Protein AF-A0A7X5N4T0-F1 (afdb_monomer_lite)

Sequence (83 aa):
GGAHGKGLIRAELDVRPDLWFFGCHFIDDPVMPGCLGLDAMWQLTGFFLTWIGAAGRGRALGCGEVKFTGQVLPSAKLVSYEI

Structure (mmCIF, N/CA/C/O backbone):
data_AF-A0A7X5N4T0-F1
#
_entry.id   AF-A0A7X5N4T0-F1
#
loop_
_atom_site.group_PDB
_atom_site.id
_atom_site.type_symbol
_atom_site.label_atom_id
_atom_site.label_alt_id
_atom_site.label_comp_id
_atom_site.label_asym_id
_atom_site.label_entity_id
_atom_site.label_seq_id
_atom_site.pdbx_PDB_ins_code
_atom_site.Cartn_x
_atom_site.Cartn_y
_atom_site.Cartn_z
_atom_site.occupancy
_atom_site.B_iso_or_equiv
_atom_site.auth_seq_id
_atom_site.auth_comp_id
_atom_site.auth_asym_id
_atom_site.auth_atom_id
_atom_site.pdbx_PDB_model_num
ATOM 1 N N . GLY A 1 1 ? -6.750 -6.940 19.954 1.00 88.69 1 GLY A N 1
ATOM 2 C CA . GLY A 1 1 ? -5.805 -7.761 19.160 1.00 88.69 1 GLY A CA 1
ATOM 3 C C . GLY A 1 1 ? -4.602 -6.939 18.724 1.00 88.69 1 GLY A C 1
ATOM 4 O O . GLY A 1 1 ? -4.497 -5.804 19.169 1.00 88.69 1 GLY A O 1
ATOM 5 N N . GLY A 1 2 ? -3.717 -7.493 17.889 1.00 95.19 2 GLY A N 1
ATOM 6 C CA . GLY A 1 2 ? -2.506 -6.816 17.388 1.00 95.19 2 GLY A CA 1
ATOM 7 C C . GLY A 1 2 ? -1.431 -6.563 18.452 1.00 95.19 2 GLY A C 1
ATOM 8 O O . GLY A 1 2 ? -1.626 -6.876 19.628 1.00 95.19 2 GLY A O 1
ATOM 9 N N . ALA A 1 3 ? -0.306 -5.966 18.045 1.00 96.19 3 ALA A N 1
ATOM 10 C CA . ALA A 1 3 ? 0.872 -5.754 18.899 1.00 96.19 3 ALA A CA 1
ATOM 11 C C . ALA A 1 3 ? 0.593 -4.908 20.159 1.00 96.19 3 ALA A C 1
ATOM 13 O O . ALA A 1 3 ? 1.267 -5.055 21.175 1.00 96.19 3 ALA A O 1
ATOM 14 N N . HIS A 1 4 ? -0.428 -4.048 20.112 1.00 97.06 4 HIS A N 1
ATOM 15 C CA . HIS A 1 4 ? -0.825 -3.177 21.224 1.00 97.06 4 HIS A CA 1
ATOM 16 C C . HIS A 1 4 ? -2.159 -3.568 21.872 1.00 97.06 4 HIS A C 1
ATOM 18 O O . HIS A 1 4 ? -2.701 -2.809 22.674 1.00 97.06 4 HIS A O 1
ATOM 24 N N . GLY A 1 5 ? -2.747 -4.708 21.502 1.00 97.69 5 GLY A N 1
ATOM 25 C CA . GLY A 1 5 ? -4.023 -5.166 22.056 1.00 97.69 5 GLY A CA 1
ATOM 26 C C . GLY A 1 5 ? -5.270 -4.411 21.564 1.00 97.69 5 GLY A C 1
ATOM 27 O O . GLY A 1 5 ? -6.376 -4.826 21.904 1.00 97.69 5 GLY A O 1
ATOM 28 N N . LYS A 1 6 ? -5.140 -3.387 20.708 1.00 96.81 6 LYS A N 1
ATOM 29 C CA . LYS A 1 6 ? -6.221 -2.449 20.332 1.00 96.81 6 LYS A CA 1
ATOM 30 C C . LYS A 1 6 ? -6.882 -2.665 18.963 1.00 96.81 6 LYS A C 1
ATOM 32 O O . LYS A 1 6 ? -7.826 -1.956 18.641 1.00 96.81 6 LYS A O 1
ATOM 37 N N . GLY A 1 7 ? -6.437 -3.635 18.175 1.00 96.94 7 GLY A N 1
ATOM 38 C CA . GLY A 1 7 ? -6.953 -3.857 16.819 1.00 96.94 7 GLY A CA 1
ATOM 39 C C . GLY A 1 7 ? -5.922 -4.579 15.962 1.00 96.94 7 GLY A C 1
ATOM 40 O O . GLY A 1 7 ? -4.768 -4.666 16.368 1.00 96.94 7 GLY A O 1
ATOM 41 N N . LEU A 1 8 ? -6.357 -5.166 14.851 1.00 97.62 8 LEU A N 1
ATOM 42 C CA . LEU A 1 8 ? -5.487 -5.778 13.847 1.00 97.62 8 LEU A CA 1
ATOM 43 C C . LEU A 1 8 ? -6.221 -5.763 12.506 1.00 97.62 8 LEU A C 1
ATOM 45 O O . LEU A 1 8 ? -7.370 -6.209 12.452 1.00 97.62 8 LEU A O 1
ATOM 49 N N . ILE A 1 9 ? -5.563 -5.315 11.441 1.00 98.12 9 ILE A N 1
ATOM 50 C CA . ILE A 1 9 ? -6.024 -5.501 10.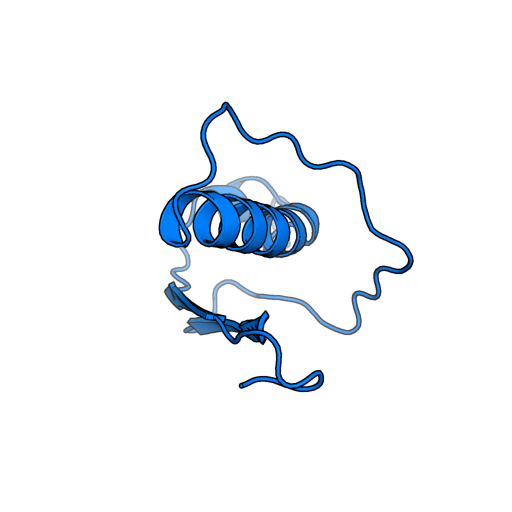063 1.00 98.12 9 ILE A CA 1
ATOM 51 C C . ILE A 1 9 ? -4.971 -6.278 9.283 1.00 98.12 9 ILE A C 1
ATOM 53 O O . ILE A 1 9 ? -3.785 -5.966 9.341 1.00 98.12 9 ILE A O 1
ATOM 57 N N . ARG A 1 10 ? -5.429 -7.270 8.517 1.00 98.44 10 ARG A N 1
ATOM 58 C CA . ARG A 1 10 ? -4.639 -7.949 7.490 1.00 98.44 10 ARG A CA 1
ATOM 59 C C . ARG A 1 10 ? -5.312 -7.754 6.146 1.00 98.44 10 ARG A C 1
ATOM 61 O O . ARG A 1 10 ? -6.511 -8.001 6.028 1.00 98.44 10 ARG A O 1
ATOM 68 N N . ALA A 1 11 ? -4.549 -7.292 5.170 1.00 98.75 11 ALA A N 1
ATOM 69 C CA . ALA A 1 11 ? -5.022 -7.054 3.816 1.00 98.75 11 ALA A CA 1
ATOM 70 C C . ALA A 1 11 ? -3.975 -7.499 2.801 1.00 98.75 11 ALA A C 1
ATOM 72 O O . ALA A 1 11 ? -2.792 -7.621 3.121 1.00 98.75 11 ALA A O 1
ATOM 73 N N . GLU A 1 12 ? -4.420 -7.725 1.573 1.00 98.88 12 GLU A N 1
ATOM 74 C CA . GLU A 1 12 ? -3.595 -8.279 0.509 1.00 98.88 12 GLU A CA 1
ATOM 75 C C . GLU A 1 12 ? -3.814 -7.517 -0.799 1.00 98.88 12 GLU A C 1
ATOM 77 O O . GLU A 1 12 ? -4.908 -7.020 -1.074 1.00 98.88 12 GLU A O 1
ATOM 82 N N . LEU A 1 13 ? -2.755 -7.431 -1.599 1.00 98.81 13 LEU A N 1
ATOM 83 C CA . LEU A 1 13 ? -2.779 -6.954 -2.974 1.00 98.81 13 LEU A CA 1
ATOM 84 C C . LEU A 1 13 ? -2.125 -8.009 -3.866 1.00 98.81 13 LEU A C 1
ATOM 86 O O . LEU A 1 13 ? -0.924 -8.269 -3.747 1.00 98.81 13 LEU A O 1
ATOM 90 N N . ASP A 1 14 ? -2.909 -8.574 -4.782 1.00 98.81 14 ASP A N 1
ATOM 91 C CA . ASP A 1 14 ? -2.398 -9.457 -5.828 1.00 98.81 14 ASP A CA 1
ATOM 92 C C . ASP A 1 14 ? -1.460 -8.684 -6.755 1.00 98.81 14 ASP A C 1
ATOM 94 O O . ASP A 1 14 ? -1.845 -7.688 -7.379 1.00 98.81 14 ASP A O 1
ATOM 98 N N . VAL A 1 15 ? -0.224 -9.164 -6.881 1.00 98.69 15 VAL A N 1
ATOM 99 C CA . VAL A 1 15 ? 0.765 -8.577 -7.782 1.00 98.69 15 VAL A CA 1
ATOM 100 C C . VAL A 1 15 ? 0.669 -9.259 -9.133 1.00 98.69 15 VAL A C 1
ATOM 102 O O . VAL A 1 15 ? 0.830 -10.474 -9.268 1.00 98.69 15 VAL A O 1
ATOM 105 N N . ARG A 1 16 ? 0.422 -8.445 -10.155 1.00 98.56 16 ARG A N 1
ATOM 106 C CA . ARG A 1 16 ? 0.386 -8.872 -11.548 1.00 98.56 16 ARG A CA 1
ATOM 107 C C . ARG A 1 16 ? 1.307 -7.960 -12.368 1.00 98.56 16 ARG A C 1
ATOM 109 O O . ARG A 1 16 ? 1.339 -6.758 -12.096 1.00 98.56 16 ARG A O 1
ATOM 116 N N . PRO A 1 17 ? 2.050 -8.485 -13.362 1.00 98.12 17 PRO A N 1
ATOM 117 C CA . PRO A 1 17 ? 2.950 -7.664 -14.174 1.00 98.12 17 PRO A CA 1
ATOM 118 C C . PRO A 1 17 ? 2.263 -6.523 -14.938 1.00 98.12 17 PRO A C 1
ATOM 120 O O . PRO A 1 17 ? 2.928 -5.573 -15.331 1.00 98.12 17 PRO A O 1
ATOM 123 N N . ASP A 1 18 ? 0.946 -6.611 -15.147 1.00 98.12 18 ASP A N 1
ATOM 124 C CA . ASP A 1 18 ? 0.117 -5.614 -15.831 1.00 98.12 18 ASP A CA 1
ATOM 125 C C . ASP A 1 18 ? -0.404 -4.501 -14.903 1.00 98.12 18 ASP A C 1
ATOM 127 O O . ASP A 1 18 ? -1.149 -3.628 -15.353 1.00 98.12 18 ASP A O 1
ATOM 131 N N . LEU A 1 19 ? -0.043 -4.501 -13.612 1.00 98.62 19 LEU A N 1
ATOM 132 C CA . LEU A 1 19 ? -0.380 -3.388 -12.729 1.00 98.62 19 LEU A CA 1
ATOM 133 C C . LEU A 1 19 ? 0.239 -2.093 -13.262 1.00 98.62 19 LEU A C 1
ATOM 135 O O . LEU A 1 19 ? 1.440 -2.010 -13.514 1.00 98.62 19 LEU A O 1
ATOM 139 N N . TRP A 1 20 ? -0.613 -1.074 -13.400 1.00 98.69 20 TRP A N 1
ATOM 140 C CA . TRP A 1 20 ? -0.325 0.155 -14.145 1.00 98.69 20 TRP A CA 1
ATOM 141 C C . TRP A 1 20 ? 0.997 0.823 -13.756 1.00 98.69 20 TRP A C 1
ATOM 143 O O . 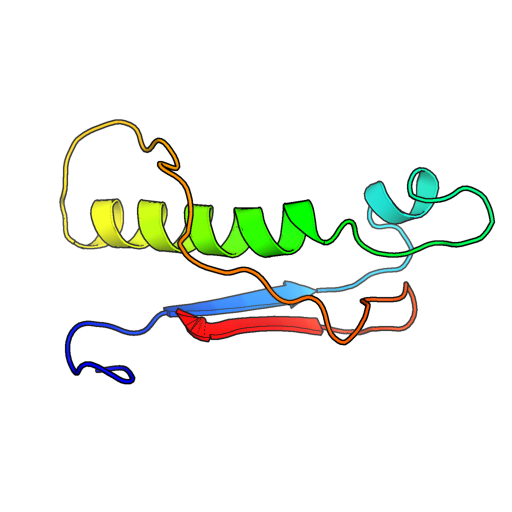TRP A 1 20 ? 1.703 1.340 -14.618 1.00 98.69 20 TRP A O 1
ATOM 153 N N . PHE A 1 21 ? 1.347 0.790 -12.467 1.00 98.62 21 PHE A N 1
ATOM 154 C CA . PHE A 1 21 ? 2.527 1.473 -11.958 1.00 98.62 21 PHE A CA 1
ATOM 155 C C . PHE A 1 21 ? 3.832 0.851 -12.464 1.00 98.62 21 PHE A C 1
ATOM 157 O O . PHE A 1 21 ? 4.807 1.576 -12.626 1.00 98.62 21 PHE A O 1
ATOM 164 N N . PHE A 1 22 ? 3.861 -0.446 -12.793 1.00 98.62 22 PHE A N 1
ATOM 165 C CA . PHE A 1 22 ? 5.058 -1.067 -13.367 1.00 98.62 22 PHE A CA 1
ATOM 166 C C . PHE A 1 22 ? 5.374 -0.527 -14.763 1.00 98.62 22 PHE A C 1
ATOM 168 O O . PHE A 1 22 ? 6.538 -0.459 -15.136 1.00 98.62 22 PHE A O 1
ATOM 175 N N . GLY A 1 23 ? 4.360 -0.095 -15.518 1.00 98.19 23 GLY A N 1
ATOM 176 C CA . GLY A 1 23 ? 4.550 0.482 -16.850 1.00 98.19 23 GLY A CA 1
ATOM 177 C C . GLY A 1 23 ? 5.150 1.891 -16.844 1.00 98.19 23 GLY A C 1
ATOM 178 O O . GLY A 1 23 ? 5.587 2.366 -17.888 1.00 98.19 23 GLY A O 1
ATOM 179 N N . CYS A 1 24 ? 5.167 2.575 -15.696 1.00 98.38 24 CYS A N 1
ATOM 180 C CA . CYS A 1 24 ? 5.657 3.951 -15.590 1.00 98.38 24 CYS A CA 1
ATOM 181 C C . CYS A 1 24 ? 6.690 4.177 -14.476 1.00 98.38 24 CYS A C 1
ATOM 183 O O . CYS A 1 24 ? 7.158 5.303 -14.316 1.00 98.38 24 CYS A O 1
ATOM 185 N N . HIS A 1 25 ? 7.036 3.154 -13.693 1.00 98.31 25 HIS A N 1
ATOM 186 C CA . HIS A 1 25 ? 7.897 3.296 -12.522 1.00 98.31 25 HIS A CA 1
ATOM 187 C C . HIS A 1 25 ? 8.835 2.087 -12.371 1.00 98.31 25 HIS A C 1
ATOM 189 O O . HIS A 1 25 ? 8.484 1.103 -11.730 1.00 98.31 25 HIS A O 1
ATOM 195 N N . PHE A 1 26 ? 10.028 2.108 -12.953 1.00 98.12 26 PHE A N 1
ATOM 196 C CA . PHE A 1 26 ? 10.506 3.021 -13.999 1.00 98.12 26 PHE A CA 1
ATOM 197 C C . PHE A 1 26 ? 10.409 2.339 -15.365 1.00 98.12 26 PHE A C 1
ATOM 199 O O . PHE A 1 26 ? 10.235 1.124 -15.455 1.00 98.12 26 PHE A O 1
ATOM 206 N N . ILE A 1 27 ? 10.523 3.118 -16.442 1.00 97.50 27 ILE A N 1
ATOM 207 C CA . ILE A 1 27 ? 10.695 2.531 -17.776 1.00 97.50 27 ILE A CA 1
ATOM 208 C C . ILE A 1 27 ? 11.973 1.676 -17.740 1.00 97.50 27 ILE A C 1
ATOM 210 O O . ILE A 1 27 ? 13.002 2.146 -17.261 1.00 97.50 27 ILE A O 1
ATOM 214 N N . ASP A 1 28 ? 11.869 0.424 -18.191 1.00 96.38 28 ASP A N 1
ATOM 215 C CA . ASP A 1 28 ? 12.926 -0.604 -18.207 1.00 96.38 28 ASP A CA 1
ATOM 216 C C . ASP A 1 28 ? 13.452 -1.101 -16.840 1.00 96.38 28 ASP A C 1
ATOM 218 O O . ASP A 1 28 ? 14.232 -2.052 -16.805 1.00 96.38 28 ASP A O 1
ATOM 222 N N . ASP A 1 29 ? 12.979 -0.553 -15.716 1.00 98.31 29 ASP A N 1
ATOM 223 C CA . ASP A 1 29 ? 13.287 -1.023 -14.352 1.00 98.31 29 ASP A CA 1
ATOM 224 C C . ASP A 1 29 ? 12.015 -1.025 -13.476 1.00 98.31 29 ASP A C 1
ATOM 226 O O . ASP A 1 29 ? 11.813 -0.145 -12.630 1.00 98.31 29 ASP A O 1
ATOM 230 N N . PRO A 1 30 ? 11.073 -1.953 -13.738 1.00 98.50 30 PRO A N 1
ATOM 231 C CA . PRO A 1 30 ? 9.748 -1.922 -13.135 1.00 98.50 30 PRO A CA 1
ATOM 232 C C . PRO A 1 30 ? 9.784 -2.326 -11.657 1.00 98.50 30 PRO A C 1
ATOM 234 O O . PRO A 1 30 ? 10.159 -3.443 -11.293 1.00 98.50 30 PRO A O 1
ATOM 237 N N . VAL A 1 31 ? 9.283 -1.441 -10.802 1.00 98.75 31 VAL A N 1
ATOM 238 C CA . VAL A 1 31 ? 9.190 -1.630 -9.355 1.00 98.75 31 VAL A CA 1
ATOM 239 C C . VAL A 1 31 ? 7.967 -0.903 -8.798 1.00 98.75 31 VAL A C 1
ATOM 241 O O . VAL A 1 31 ? 7.675 0.235 -9.165 1.00 98.75 31 VAL A O 1
ATOM 244 N N . MET A 1 32 ? 7.234 -1.533 -7.878 1.00 98.81 32 MET A N 1
ATOM 245 C CA . MET A 1 32 ? 6.107 -0.867 -7.224 1.00 98.81 32 MET A CA 1
ATOM 246 C C . MET A 1 32 ? 6.597 0.400 -6.502 1.00 98.81 32 MET A C 1
ATOM 248 O O . MET A 1 32 ? 7.531 0.312 -5.698 1.00 98.81 32 MET A O 1
ATOM 252 N N . PRO A 1 33 ? 5.961 1.566 -6.710 1.00 98.75 33 PRO A N 1
ATOM 253 C CA . PRO A 1 33 ? 6.284 2.763 -5.949 1.00 98.75 33 PRO A CA 1
ATOM 254 C C . PRO A 1 33 ? 6.071 2.523 -4.450 1.00 98.75 33 PRO A C 1
ATOM 256 O O . PRO A 1 33 ? 4.953 2.240 -4.010 1.00 98.75 33 PRO A O 1
ATOM 259 N N . GLY A 1 34 ? 7.124 2.682 -3.643 1.00 98.44 34 GLY A N 1
ATOM 260 C CA . GLY A 1 34 ? 7.043 2.489 -2.188 1.00 98.44 34 GLY A CA 1
ATOM 261 C C . GLY A 1 34 ? 5.991 3.383 -1.518 1.00 98.44 34 GLY A C 1
ATOM 262 O O . GLY A 1 34 ? 5.367 2.986 -0.535 1.00 98.44 34 GLY A O 1
ATOM 263 N N . CYS A 1 35 ? 5.715 4.557 -2.097 1.00 98.38 35 CYS A N 1
ATOM 264 C CA . CYS A 1 35 ? 4.665 5.462 -1.633 1.00 98.38 35 CYS A CA 1
ATOM 265 C C . CYS A 1 35 ? 3.249 4.874 -1.745 1.00 98.38 35 CYS A C 1
ATOM 267 O O . CYS A 1 35 ? 2.428 5.161 -0.882 1.00 98.38 35 CYS A O 1
ATOM 269 N N . LEU A 1 36 ? 2.961 4.023 -2.737 1.00 98.69 36 LEU A N 1
ATOM 270 C CA . LEU A 1 36 ? 1.659 3.353 -2.847 1.00 98.69 36 LEU A CA 1
ATOM 271 C C . LEU A 1 36 ? 1.504 2.256 -1.790 1.00 98.69 36 LEU A C 1
ATOM 273 O O . LEU A 1 36 ? 0.413 2.052 -1.265 1.00 98.69 36 LEU A O 1
ATOM 277 N N . GLY A 1 37 ? 2.601 1.580 -1.436 1.00 98.56 37 GLY A N 1
ATOM 278 C CA . GLY A 1 37 ? 2.618 0.645 -0.310 1.00 98.56 37 GLY A CA 1
ATOM 279 C C . GLY A 1 37 ? 2.361 1.353 1.022 1.00 98.56 37 GLY A C 1
ATOM 280 O O . GLY A 1 37 ? 1.566 0.875 1.826 1.00 98.56 37 GLY A O 1
ATOM 281 N N . LEU A 1 38 ? 2.977 2.522 1.226 1.00 98.62 38 LEU A N 1
ATOM 282 C CA . LEU A 1 38 ? 2.724 3.372 2.392 1.00 98.62 38 LEU A CA 1
ATOM 283 C C . LEU A 1 38 ? 1.276 3.889 2.425 1.00 98.62 38 LEU A C 1
ATOM 285 O O . LEU A 1 38 ? 0.636 3.867 3.475 1.00 98.62 38 LEU A O 1
ATOM 289 N N . ASP A 1 39 ? 0.733 4.304 1.280 1.00 98.75 39 ASP A N 1
ATOM 290 C CA . ASP A 1 39 ? -0.644 4.789 1.189 1.00 98.75 39 ASP A CA 1
ATOM 291 C C . ASP A 1 39 ? -1.670 3.699 1.514 1.00 98.75 39 ASP A C 1
ATOM 293 O O . ASP A 1 39 ? -2.626 3.966 2.238 1.00 98.75 39 ASP A O 1
ATOM 297 N N . ALA A 1 40 ? -1.434 2.449 1.103 1.00 98.75 40 ALA A N 1
ATOM 298 C CA . ALA A 1 40 ? -2.276 1.322 1.506 1.00 98.75 40 ALA A CA 1
ATOM 299 C C . ALA A 1 40 ? -2.389 1.204 3.040 1.00 98.75 40 ALA A C 1
ATOM 301 O O . ALA A 1 40 ? -3.481 0.977 3.560 1.00 98.75 40 ALA A O 1
ATOM 302 N N . MET A 1 41 ? -1.307 1.451 3.790 1.00 98.69 41 MET A N 1
ATOM 303 C CA . MET A 1 41 ? -1.348 1.458 5.261 1.00 98.69 41 MET A CA 1
ATOM 304 C C . MET A 1 41 ? -2.231 2.592 5.814 1.00 98.69 41 MET A C 1
ATOM 306 O O . MET A 1 41 ? -3.021 2.378 6.742 1.00 98.69 41 MET A O 1
ATOM 310 N N . TRP A 1 42 ? -2.154 3.796 5.235 1.00 98.75 42 TRP A N 1
ATOM 311 C CA . TRP A 1 42 ? -3.037 4.908 5.611 1.00 98.75 42 TRP A CA 1
ATOM 312 C C . TRP A 1 42 ? -4.496 4.648 5.236 1.00 98.75 42 TRP A C 1
ATOM 314 O O . TRP A 1 42 ? -5.387 4.957 6.032 1.00 98.75 42 TRP A O 1
ATOM 324 N N . GLN A 1 43 ? -4.757 4.046 4.075 1.00 98.81 43 GLN A N 1
ATOM 325 C CA . GLN A 1 43 ? -6.103 3.657 3.658 1.00 98.81 43 GLN A CA 1
ATOM 326 C C . GLN A 1 43 ? -6.712 2.646 4.633 1.00 98.81 43 GLN A C 1
ATOM 328 O O . GLN A 1 43 ? -7.838 2.851 5.081 1.00 98.81 43 GLN A O 1
ATOM 333 N N . LEU A 1 44 ? -5.964 1.612 5.032 1.00 98.81 44 LEU A N 1
ATOM 334 C CA . LEU A 1 44 ? -6.419 0.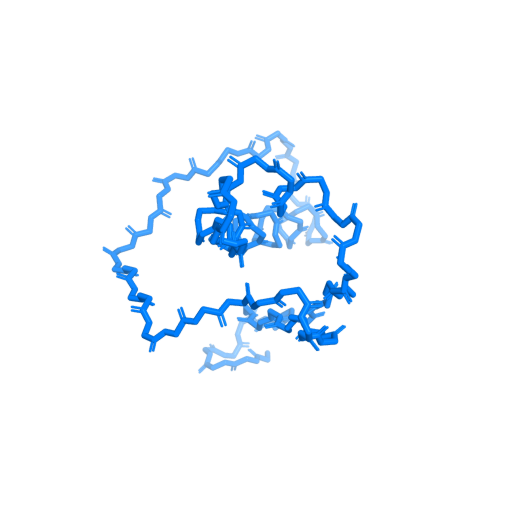619 6.012 1.00 98.81 44 LEU A CA 1
ATOM 335 C C . LEU A 1 44 ? -6.680 1.248 7.385 1.00 98.81 44 LEU A C 1
ATOM 337 O O . LEU A 1 44 ? -7.674 0.927 8.033 1.00 98.81 44 LEU A O 1
ATOM 341 N N . THR A 1 45 ? -5.852 2.207 7.801 1.00 98.06 45 THR A N 1
ATOM 342 C CA . THR A 1 45 ? -6.076 2.963 9.043 1.00 98.06 45 THR A CA 1
ATOM 343 C C . THR A 1 45 ? -7.363 3.797 8.969 1.00 98.06 45 THR A C 1
ATOM 345 O O . THR A 1 45 ? -8.182 3.767 9.887 1.00 98.06 45 THR A O 1
ATOM 348 N N . GLY A 1 46 ? -7.593 4.517 7.866 1.00 98.38 46 GLY A N 1
ATOM 349 C CA . GLY A 1 46 ? -8.831 5.275 7.645 1.00 98.38 46 GLY A CA 1
ATOM 350 C C . GLY A 1 46 ? -10.072 4.380 7.538 1.00 98.38 46 GLY A C 1
ATOM 351 O O . GLY A 1 46 ? -11.134 4.712 8.075 1.00 98.38 46 GLY A O 1
ATOM 352 N N . PHE A 1 47 ? -9.926 3.217 6.901 1.00 98.50 47 PHE A N 1
ATOM 353 C CA . PHE A 1 47 ? -10.954 2.183 6.840 1.00 98.50 47 PHE A CA 1
ATOM 354 C C . PHE A 1 47 ? -11.303 1.675 8.239 1.00 98.50 47 PHE A C 1
ATOM 356 O O . PHE A 1 47 ? -12.483 1.605 8.569 1.00 98.50 47 PHE A O 1
ATOM 363 N N . PHE A 1 48 ? -10.307 1.409 9.092 1.00 98.25 48 PHE A N 1
ATOM 364 C CA . PHE A 1 48 ? -10.526 0.973 10.473 1.00 98.25 48 PHE A CA 1
ATOM 365 C C . PHE A 1 48 ? -11.395 1.954 11.259 1.00 98.25 48 PHE A C 1
ATOM 367 O O . PHE A 1 48 ? -12.345 1.539 11.917 1.00 98.25 48 PHE A O 1
ATOM 374 N N . LEU A 1 49 ? -11.103 3.257 11.162 1.00 98.19 49 LEU A N 1
ATOM 375 C CA . LEU A 1 49 ? -11.876 4.303 11.838 1.00 98.19 49 LEU A CA 1
ATOM 376 C C . LEU A 1 49 ? -13.343 4.287 11.394 1.00 98.19 49 LEU A C 1
ATOM 378 O O . LEU A 1 49 ? -14.247 4.363 12.223 1.00 98.19 49 LEU A O 1
ATOM 382 N N . THR A 1 50 ? -13.576 4.130 10.093 1.00 97.38 50 THR A N 1
ATOM 383 C CA . THR A 1 50 ? -14.932 4.012 9.540 1.00 97.38 50 THR A CA 1
ATOM 384 C C . THR A 1 50 ? -15.613 2.731 10.029 1.00 97.38 50 THR A C 1
ATOM 386 O O . THR A 1 50 ? -16.775 2.756 10.425 1.00 97.38 50 THR A O 1
ATOM 389 N N . TRP A 1 51 ? -14.879 1.617 10.056 1.00 97.62 51 TRP A N 1
ATOM 390 C CA . TRP A 1 51 ? -15.374 0.309 10.480 1.00 97.62 51 TRP A CA 1
ATOM 391 C C . TRP A 1 51 ? -15.815 0.291 11.951 1.00 97.62 51 TRP A C 1
ATOM 393 O O . TRP A 1 51 ? -16.830 -0.320 12.274 1.00 97.62 51 TRP A O 1
ATOM 403 N N . ILE A 1 52 ? -15.122 1.022 12.833 1.00 97.19 52 ILE A N 1
ATOM 404 C CA . ILE A 1 52 ? -15.525 1.189 14.243 1.00 97.19 52 ILE A CA 1
ATOM 405 C C . ILE A 1 52 ? -16.609 2.264 14.458 1.00 97.19 52 ILE A C 1
ATOM 407 O O . ILE A 1 52 ? -16.934 2.583 15.600 1.00 97.19 52 ILE A O 1
ATOM 411 N N . GLY A 1 53 ? -17.171 2.833 13.387 1.00 98.06 53 GLY A N 1
ATOM 412 C CA . GLY A 1 53 ? -18.298 3.767 13.449 1.00 98.06 53 GLY A CA 1
ATOM 413 C C . GLY A 1 53 ? -17.928 5.247 13.569 1.00 98.06 53 GLY A C 1
ATOM 414 O O . GLY A 1 53 ? -18.801 6.061 13.875 1.00 98.06 53 GLY A O 1
ATOM 415 N N . ALA A 1 54 ? -16.671 5.637 13.330 1.00 98.19 54 ALA A N 1
ATOM 416 C CA . ALA A 1 54 ? -16.315 7.053 13.271 1.00 98.19 54 ALA A CA 1
ATOM 417 C C . ALA A 1 54 ? -16.903 7.712 12.011 1.00 98.19 54 ALA A C 1
ATOM 419 O O . ALA A 1 54 ? -16.763 7.204 10.898 1.00 98.19 54 ALA A O 1
ATOM 420 N N . ALA A 1 55 ? -17.536 8.874 12.178 1.00 97.88 55 ALA A N 1
ATOM 421 C CA . ALA A 1 55 ? -18.049 9.672 11.069 1.00 97.88 55 ALA A CA 1
ATOM 422 C C . ALA A 1 55 ? -16.978 10.630 10.520 1.00 97.88 55 ALA A C 1
ATOM 424 O O . ALA A 1 55 ? -16.144 11.143 11.266 1.00 97.88 55 ALA A O 1
ATOM 425 N N . GLY A 1 56 ? -17.041 10.933 9.221 1.00 97.75 56 GLY A N 1
ATOM 426 C CA . GLY A 1 56 ? -16.187 11.934 8.573 1.00 97.75 56 GLY A CA 1
ATOM 427 C C . GLY A 1 56 ? -15.510 11.429 7.301 1.00 97.75 56 GLY A C 1
ATOM 428 O O . GLY A 1 56 ? -15.751 10.317 6.841 1.00 97.75 56 GLY A O 1
ATOM 429 N N . ARG A 1 57 ? -14.666 12.277 6.702 1.00 98.00 57 ARG A N 1
ATOM 430 C CA . ARG A 1 57 ? -13.848 11.931 5.528 1.00 98.00 57 ARG A CA 1
ATOM 431 C C . ARG A 1 57 ? -12.385 11.837 5.951 1.00 98.00 57 ARG A C 1
ATOM 433 O O . ARG A 1 57 ? -11.845 12.812 6.466 1.00 98.00 57 ARG A O 1
ATOM 440 N N . GLY A 1 58 ? -11.750 10.693 5.703 1.00 97.75 58 GLY A N 1
ATOM 441 C CA . GLY A 1 58 ? -10.362 10.445 6.096 1.00 97.75 58 GLY A CA 1
ATOM 442 C C . GLY A 1 58 ? -9.351 11.370 5.409 1.00 97.75 58 GLY A C 1
ATOM 443 O O . GLY A 1 58 ? -9.513 11.749 4.245 1.00 97.75 58 GLY A O 1
ATOM 444 N N . ARG A 1 59 ? -8.293 11.728 6.138 1.00 98.62 59 ARG A N 1
ATOM 445 C CA . ARG A 1 59 ? -7.089 12.408 5.643 1.00 98.62 59 ARG A CA 1
ATOM 446 C C . ARG A 1 59 ? -5.883 11.775 6.327 1.00 98.62 59 ARG A C 1
ATOM 448 O O . ARG A 1 59 ? -5.880 11.670 7.551 1.00 98.62 59 ARG A O 1
ATOM 455 N N . ALA A 1 60 ? -4.886 11.354 5.554 1.00 98.31 60 ALA A N 1
ATOM 456 C CA . ALA A 1 60 ? -3.613 10.933 6.123 1.00 98.31 60 ALA A CA 1
ATOM 457 C C . ALA A 1 60 ? -2.932 12.142 6.781 1.00 98.31 60 ALA A C 1
ATOM 459 O O . ALA A 1 60 ? -2.913 13.230 6.206 1.00 98.31 60 ALA A O 1
ATOM 460 N N . LEU A 1 61 ? -2.400 11.951 7.989 1.00 98.44 61 LEU A N 1
ATOM 461 C CA . LEU A 1 61 ? -1.716 13.007 8.751 1.00 98.44 61 LEU A CA 1
ATOM 462 C C . LEU A 1 61 ? -0.190 12.833 8.771 1.00 98.44 61 LEU A C 1
ATOM 464 O O . LEU A 1 61 ? 0.516 13.688 9.296 1.00 98.44 61 LEU A O 1
ATOM 468 N N . GLY A 1 62 ? 0.313 11.738 8.197 1.00 97.38 62 GLY A N 1
ATOM 469 C CA . GLY A 1 62 ? 1.730 11.389 8.157 1.00 97.38 62 GLY A CA 1
ATOM 470 C C . GLY A 1 62 ? 2.050 10.109 8.928 1.00 97.38 62 GLY A C 1
ATOM 471 O O . GLY A 1 62 ? 1.173 9.307 9.257 1.00 97.38 62 GLY A O 1
ATOM 472 N N . CYS A 1 63 ? 3.335 9.910 9.184 1.00 97.69 63 CYS A N 1
ATOM 473 C CA . CYS A 1 63 ? 3.908 8.787 9.921 1.00 97.69 63 CYS A CA 1
ATOM 474 C C . CYS A 1 63 ? 5.219 9.246 10.576 1.00 97.69 63 CYS A C 1
ATOM 476 O O . CYS A 1 63 ? 5.823 10.214 10.118 1.00 97.69 63 CYS A O 1
ATOM 478 N N . GLY A 1 64 ? 5.659 8.565 11.638 1.00 98.12 64 GLY A N 1
ATOM 479 C CA . GLY A 1 64 ? 6.899 8.922 12.338 1.00 98.12 64 GLY A CA 1
ATOM 480 C C . GLY A 1 64 ? 8.157 8.555 11.550 1.00 98.12 64 GLY A C 1
AT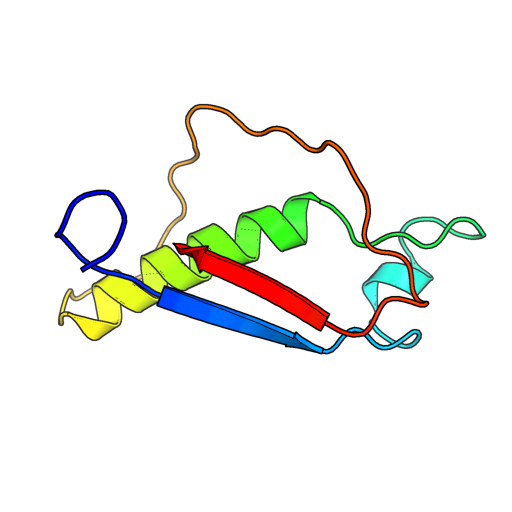OM 481 O O . GLY A 1 64 ? 8.950 9.421 11.201 1.00 98.12 64 GLY A O 1
ATOM 482 N N . GLU A 1 65 ? 8.331 7.268 11.254 1.00 98.12 65 GLU A N 1
ATOM 483 C CA . GLU A 1 65 ? 9.483 6.745 10.518 1.00 98.12 65 GLU A CA 1
ATOM 484 C C . GLU A 1 65 ? 9.006 5.779 9.428 1.00 98.12 65 GLU A C 1
ATOM 486 O O . GLU A 1 65 ? 8.090 4.989 9.654 1.00 98.12 65 GLU A O 1
ATOM 491 N N . VAL A 1 66 ? 9.639 5.835 8.253 1.00 98.19 66 VAL A N 1
ATOM 492 C CA . VAL A 1 66 ? 9.420 4.891 7.148 1.00 98.19 66 VAL A CA 1
ATOM 493 C C . VAL A 1 66 ? 10.764 4.323 6.733 1.00 98.19 66 VAL A C 1
ATOM 495 O O . VAL A 1 66 ? 11.722 5.067 6.528 1.00 98.19 66 VAL A O 1
ATOM 498 N N . LYS A 1 67 ? 10.828 3.000 6.587 1.00 98.50 67 LYS A N 1
ATOM 499 C CA . LYS A 1 67 ? 12.009 2.287 6.100 1.00 98.50 67 LYS A CA 1
ATOM 500 C C . LYS A 1 67 ? 11.607 1.369 4.955 1.00 98.50 67 LYS A C 1
ATOM 502 O O . LYS A 1 67 ? 10.783 0.481 5.141 1.00 98.50 67 LYS A O 1
ATOM 507 N N . PHE A 1 68 ? 12.230 1.561 3.796 1.00 98.12 68 PHE A N 1
ATOM 508 C CA . PHE A 1 68 ? 12.154 0.628 2.674 1.00 98.12 68 PHE A CA 1
ATOM 509 C C . PHE A 1 68 ? 13.460 -0.164 2.618 1.00 98.12 68 PHE A C 1
ATOM 511 O O . PHE A 1 68 ? 14.518 0.396 2.347 1.00 98.12 68 PHE A O 1
ATOM 518 N N . THR A 1 69 ? 13.395 -1.458 2.925 1.00 98.00 69 THR A N 1
ATOM 519 C CA . THR A 1 69 ? 14.555 -2.372 2.940 1.00 98.00 69 THR A CA 1
ATOM 520 C C . THR A 1 69 ? 14.517 -3.396 1.806 1.00 98.00 69 THR A C 1
ATOM 522 O O . THR A 1 69 ? 15.400 -4.243 1.699 1.00 98.00 69 THR A O 1
ATOM 525 N N . GLY A 1 70 ? 13.494 -3.322 0.958 1.00 97.88 70 GLY A N 1
ATOM 526 C CA . GLY A 1 70 ? 13.272 -4.207 -0.173 1.00 97.88 70 GLY A CA 1
ATOM 527 C C . GLY A 1 70 ? 12.349 -3.554 -1.194 1.00 97.88 70 GLY A C 1
ATOM 528 O O . GLY A 1 70 ? 12.007 -2.377 -1.080 1.00 97.88 70 GLY A O 1
ATOM 529 N N . GLN A 1 71 ? 11.948 -4.335 -2.190 1.00 98.62 71 GLN A N 1
ATOM 530 C CA . GLN A 1 71 ? 11.182 -3.862 -3.336 1.00 98.62 71 GLN A CA 1
ATOM 531 C C . GLN A 1 71 ? 10.175 -4.913 -3.802 1.00 98.62 71 GLN A C 1
ATOM 533 O O . GLN A 1 71 ? 10.372 -6.108 -3.578 1.00 98.62 71 GLN A O 1
ATOM 538 N N . VAL A 1 72 ? 9.116 -4.471 -4.481 1.00 98.75 72 VAL A N 1
ATOM 539 C CA . VAL A 1 72 ? 8.125 -5.363 -5.097 1.00 98.75 72 VAL A CA 1
ATOM 540 C C . VAL A 1 72 ? 8.314 -5.315 -6.607 1.00 98.75 72 VAL A C 1
ATOM 542 O O . VAL A 1 72 ? 8.091 -4.281 -7.233 1.00 98.75 72 VAL A O 1
ATOM 545 N N . LEU A 1 73 ? 8.739 -6.443 -7.170 1.00 98.69 73 LEU A N 1
ATOM 546 C CA . LEU A 1 73 ? 8.963 -6.627 -8.604 1.00 98.69 73 LEU A CA 1
ATOM 547 C C . LEU A 1 73 ? 7.710 -7.200 -9.290 1.00 98.69 73 LEU A C 1
ATOM 549 O O . LEU A 1 73 ? 6.899 -7.843 -8.618 1.00 98.69 73 LEU A O 1
ATOM 553 N N . PRO A 1 74 ? 7.577 -7.085 -10.626 1.00 98.50 74 PRO A N 1
ATOM 554 C CA . PRO A 1 74 ? 6.469 -7.679 -11.386 1.00 98.50 74 PRO A CA 1
ATOM 555 C C . PRO A 1 74 ? 6.326 -9.198 -11.223 1.00 98.50 74 PRO A C 1
ATOM 557 O O . PRO A 1 74 ? 5.259 -9.758 -11.462 1.00 98.50 74 PRO A O 1
ATOM 560 N N . SER A 1 75 ? 7.408 -9.881 -10.842 1.00 98.56 75 SER A N 1
ATOM 561 C CA . SER A 1 75 ? 7.437 -11.326 -10.605 1.00 98.56 75 SER A CA 1
ATOM 562 C C . SER A 1 75 ? 6.862 -11.743 -9.248 1.00 98.56 75 SER A C 1
ATOM 564 O O . SER A 1 75 ? 6.585 -12.933 -9.056 1.00 98.56 75 SER A O 1
ATOM 566 N N . ALA A 1 76 ? 6.670 -10.798 -8.319 1.00 98.62 76 ALA A N 1
ATOM 567 C CA . ALA A 1 76 ? 6.013 -11.063 -7.047 1.00 98.62 76 ALA A CA 1
ATOM 568 C C . ALA A 1 76 ? 4.561 -11.518 -7.268 1.00 98.62 76 ALA A C 1
ATOM 570 O O . ALA A 1 76 ? 3.996 -11.367 -8.351 1.00 98.62 76 ALA A O 1
ATOM 571 N N . LYS A 1 77 ? 3.967 -12.123 -6.236 1.00 98.50 77 LYS A N 1
ATOM 572 C CA . LYS A 1 77 ? 2.601 -12.670 -6.301 1.00 98.50 77 LYS A CA 1
ATOM 573 C C . LYS A 1 77 ? 1.624 -11.947 -5.395 1.00 98.50 77 LYS A C 1
ATOM 575 O O . LYS A 1 77 ? 0.481 -11.751 -5.782 1.00 98.50 77 LYS A O 1
ATOM 580 N N . LEU A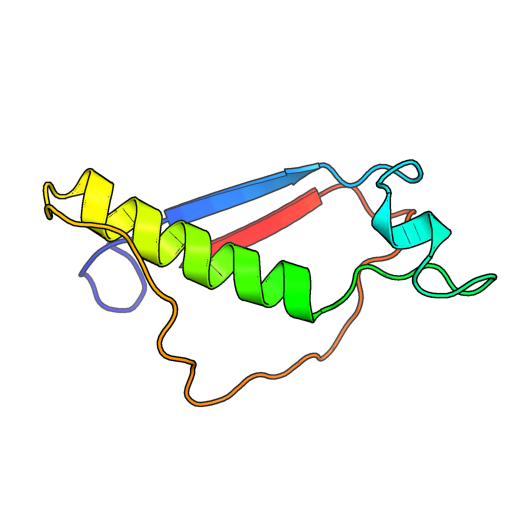 1 78 ? 2.082 -11.539 -4.219 1.00 98.62 78 LEU A N 1
ATOM 581 C CA . LEU A 1 78 ? 1.224 -11.003 -3.180 1.00 98.62 78 LEU A CA 1
ATOM 582 C C . LEU A 1 78 ? 2.011 -9.992 -2.352 1.00 98.62 78 LEU A C 1
ATOM 584 O O . LEU A 1 78 ? 3.141 -10.272 -1.946 1.00 98.62 78 LEU A O 1
ATOM 588 N N . VAL A 1 79 ? 1.409 -8.836 -2.096 1.00 98.75 79 VAL A N 1
ATOM 589 C CA . VAL A 1 79 ? 1.822 -7.933 -1.020 1.00 98.75 79 VAL A CA 1
ATOM 590 C C . VAL A 1 79 ? 0.833 -8.106 0.119 1.00 98.75 79 VAL A C 1
ATOM 592 O O . VAL A 1 79 ? -0.372 -8.014 -0.099 1.00 98.75 79 VAL A O 1
ATOM 595 N N . SER A 1 80 ? 1.339 -8.329 1.328 1.00 98.69 80 SER A N 1
ATOM 596 C CA . SER A 1 80 ? 0.522 -8.403 2.539 1.00 98.69 80 SER A CA 1
ATOM 597 C C . SER A 1 80 ? 0.782 -7.179 3.411 1.00 98.69 80 SER A C 1
ATOM 599 O O . SER A 1 80 ? 1.932 -6.812 3.654 1.00 98.69 80 SER A O 1
ATOM 601 N N . TYR A 1 81 ? -0.292 -6.569 3.900 1.00 98.69 81 TYR A N 1
ATOM 602 C CA . TYR A 1 81 ? -0.269 -5.450 4.835 1.00 98.69 81 TYR A CA 1
ATOM 603 C C . TYR A 1 81 ? -0.783 -5.924 6.193 1.00 98.69 81 TYR A C 1
ATOM 605 O O . TYR A 1 81 ? -1.848 -6.538 6.268 1.00 98.69 81 TYR A O 1
ATOM 613 N N . GLU A 1 82 ? -0.051 -5.612 7.261 1.00 98.25 82 GLU A N 1
ATOM 614 C CA . GLU A 1 82 ? -0.468 -5.851 8.644 1.00 98.25 82 GLU A CA 1
ATOM 615 C C . GLU A 1 82 ? -0.416 -4.524 9.416 1.00 98.25 82 GLU A C 1
ATOM 617 O O . GLU A 1 82 ? 0.629 -3.870 9.432 1.00 98.25 82 GLU A O 1
ATOM 622 N N . ILE A 1 83 ? -1.552 -4.119 9.998 1.00 96.75 83 ILE A N 1
ATOM 623 C CA . ILE A 1 83 ? -1.751 -2.856 10.740 1.00 96.75 83 ILE A CA 1
ATOM 624 C C . ILE A 1 83 ? -2.264 -3.149 12.147 1.00 96.75 83 ILE A C 1
ATOM 626 O O . ILE A 1 83 ? -3.258 -3.908 12.255 1.00 96.75 83 ILE A O 1
#

InterPro domains:
  IPR013114 Beta-hydroxydecanoy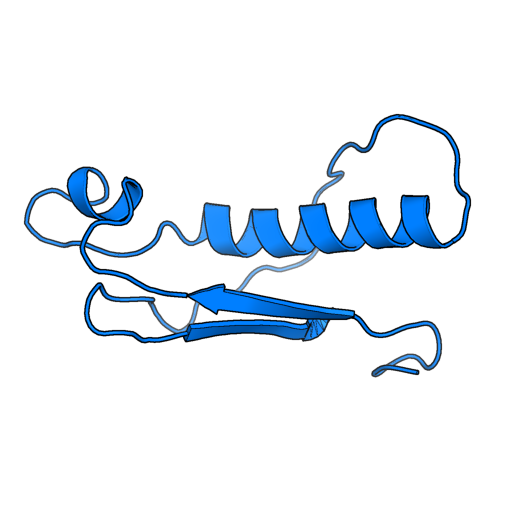l thiol ester dehydrase, FabA/FabZ [PF07977] (1-83)
  IPR013114 Beta-hydroxydecanoyl thiol ester dehydrase, FabA/FabZ [PTHR30272] (8-79)
  IPR029069 HotDog domain superfamily [SSF54637] (1-83)

Radius of gyration: 14.78 Å; chains: 1; bounding box: 33×26×40 Å

Secondary structure (DSSP, 8-state):
--TTSS---EEEEE--TT-GGGGTSSTTS----HHHHHHHHHHHHHHHHHHTT--S-------S-----S---TT--EEEEE-

pLDDT: mean 98.07, std 1.23, range [88.69, 98.88]

Foldseek 3Di:
DPPVPPDKDKDKDFQALVDPQQVVVPPVFGWDDVVVVVVVQQVVVQVVCVVVPHDDDDDDPDDDDDDDPDTDGSPDTMDMDMD

Organism: Xanthomonas perforans (NCBI:txid442694)